Protein AF-A0A3B0M5A2-F1 (afdb_monomer_lite)

Foldseek 3Di:
DDVVVVVVVCVVLVKDWDFDQDPDDDDPDDDDPDSWRWIWIPDAPFIWIQTPLFWIDTHPDIDGVVVLQVDDPVVLCVVPHPVSNVCSLVVQVVSCVPSNDDHHDPVSVPPPD

Organism: NCBI:txid235567

pLDDT: mean 70.34, std 14.82, range [34.25, 87.75]

Sequence (113 aa):
MNNDELRKILDEHKVYVEYLAENGYRADLCGAYHPDHTLVIIGETYPITITNGEYLHAGCQHHQIEIWRQFSKKEILEMDGKQALRFYPRLLDILDFYVGKGERPDWVNKTDN

Radius of gyration: 15.61 Å; chains: 1; bounding box: 35×32×40 Å

Structure (mmCIF, N/CA/C/O backbone):
data_AF-A0A3B0M5A2-F1
#
_entry.id   AF-A0A3B0M5A2-F1
#
loop_
_atom_site.group_PDB
_atom_site.id
_atom_site.type_symbol
_atom_site.label_atom_id
_atom_site.label_alt_id
_atom_site.label_comp_id
_atom_site.label_asym_id
_atom_site.label_entity_id
_atom_site.label_seq_id
_atom_site.pdbx_PDB_ins_cod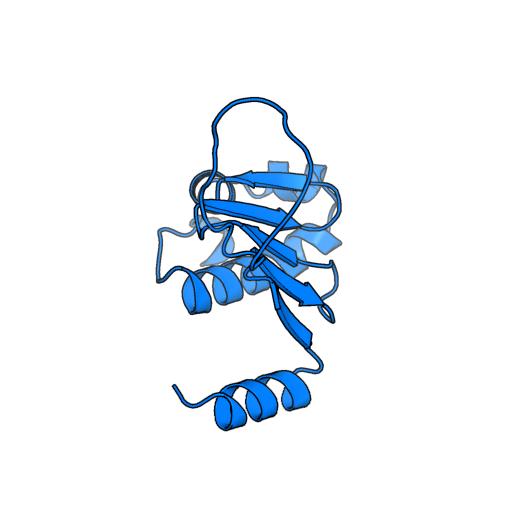e
_atom_site.Cartn_x
_atom_site.Cartn_y
_atom_site.Cartn_z
_atom_site.occupancy
_atom_site.B_iso_or_equiv
_atom_site.auth_seq_id
_atom_site.auth_comp_id
_atom_site.auth_asym_id
_atom_site.auth_atom_id
_atom_site.pdbx_PDB_model_num
ATOM 1 N N . MET A 1 1 ? 5.647 -16.650 -15.829 1.00 47.84 1 MET A N 1
ATOM 2 C CA . MET A 1 1 ? 4.194 -16.379 -15.851 1.00 47.84 1 MET A CA 1
ATOM 3 C C . MET A 1 1 ? 3.871 -15.743 -17.190 1.00 47.84 1 MET A C 1
ATOM 5 O O . MET A 1 1 ? 4.618 -14.858 -17.591 1.00 47.84 1 MET A O 1
ATOM 9 N N . ASN A 1 2 ? 2.878 -16.241 -17.928 1.00 53.31 2 ASN A N 1
ATOM 10 C CA . ASN A 1 2 ? 2.573 -15.730 -19.268 1.00 53.31 2 ASN A CA 1
ATOM 11 C C . ASN A 1 2 ? 1.720 -14.450 -19.158 1.00 53.31 2 ASN A C 1
ATOM 13 O O . ASN A 1 2 ? 0.850 -14.373 -18.291 1.00 53.31 2 ASN A O 1
ATOM 17 N N . ASN A 1 3 ? 1.954 -13.449 -20.012 1.00 54.31 3 ASN A N 1
ATOM 18 C CA . ASN A 1 3 ? 1.261 -12.149 -19.938 1.00 54.31 3 ASN A CA 1
ATOM 19 C C . ASN A 1 3 ? -0.277 -12.264 -20.014 1.00 54.31 3 ASN A C 1
ATOM 21 O O . ASN A 1 3 ? -0.987 -11.448 -19.431 1.00 54.31 3 ASN A O 1
ATOM 25 N N . ASP A 1 4 ? -0.797 -13.292 -20.686 1.00 61.88 4 ASP A N 1
ATOM 26 C CA . ASP A 1 4 ? -2.237 -13.564 -20.774 1.00 61.88 4 ASP A CA 1
ATOM 27 C C . ASP A 1 4 ? -2.866 -14.034 -19.456 1.00 61.88 4 ASP A C 1
ATOM 29 O O . ASP A 1 4 ? -3.996 -13.662 -19.145 1.00 61.88 4 ASP A O 1
ATOM 33 N N . GLU A 1 5 ? -2.144 -14.813 -18.645 1.00 60.31 5 GLU A N 1
ATOM 34 C CA . GLU A 1 5 ? -2.651 -15.258 -17.339 1.00 60.31 5 GLU A CA 1
ATOM 35 C C . GLU A 1 5 ? -2.683 -14.102 -16.343 1.00 60.31 5 GLU A C 1
ATOM 37 O O . GLU A 1 5 ? -3.659 -13.938 -15.614 1.00 60.31 5 GLU A O 1
ATOM 42 N N . LEU A 1 6 ? -1.650 -13.255 -16.383 1.00 60.62 6 LEU A N 1
ATOM 43 C CA . LEU A 1 6 ? -1.615 -11.997 -15.644 1.00 60.62 6 LEU A CA 1
ATOM 44 C C . LEU A 1 6 ? -2.819 -11.132 -16.009 1.00 60.6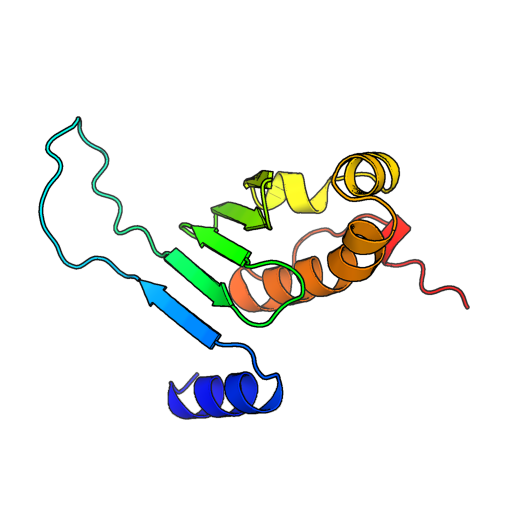2 6 LEU A C 1
ATOM 46 O O . LEU A 1 6 ? -3.588 -10.764 -15.130 1.00 60.62 6 LEU A O 1
ATOM 50 N N . ARG A 1 7 ? -3.049 -10.879 -17.302 1.00 61.75 7 ARG A N 1
ATOM 51 C CA . ARG A 1 7 ? -4.193 -10.078 -17.763 1.00 61.75 7 ARG A CA 1
ATOM 52 C C . ARG A 1 7 ? -5.537 -10.616 -17.289 1.00 61.75 7 ARG A C 1
ATOM 54 O O . ARG A 1 7 ? -6.395 -9.825 -16.928 1.00 61.75 7 ARG A O 1
ATOM 61 N N . LYS A 1 8 ? -5.718 -11.935 -17.260 1.00 63.56 8 LYS A N 1
ATOM 62 C CA . LYS A 1 8 ? -6.976 -12.550 -16.828 1.00 63.56 8 LYS A CA 1
ATOM 63 C C . LYS A 1 8 ? -7.225 -12.376 -15.327 1.00 63.56 8 LYS A C 1
ATOM 65 O O . LYS A 1 8 ? -8.337 -12.040 -14.939 1.00 63.56 8 LYS A O 1
ATOM 70 N N . ILE A 1 9 ? -6.187 -12.537 -14.503 1.00 59.56 9 ILE A N 1
ATOM 71 C CA . ILE A 1 9 ? -6.258 -12.287 -13.052 1.00 59.56 9 ILE A CA 1
ATOM 72 C C . ILE A 1 9 ? -6.546 -10.805 -12.787 1.00 59.56 9 ILE A C 1
ATOM 74 O O . ILE A 1 9 ? -7.369 -1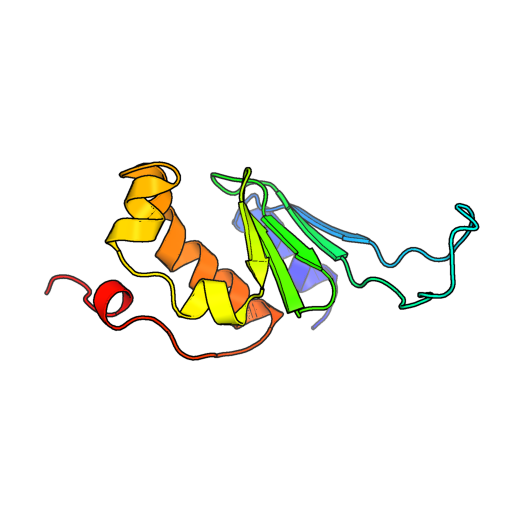0.468 -11.941 1.00 59.56 9 ILE A O 1
ATOM 78 N N . LEU A 1 10 ? -5.886 -9.928 -13.536 1.00 62.50 10 LEU A N 1
ATOM 79 C CA . LEU A 1 10 ? -6.031 -8.481 -13.442 1.00 62.50 10 LEU A CA 1
ATOM 80 C C . LEU A 1 10 ? -7.441 -8.005 -13.826 1.00 62.50 10 LEU A C 1
ATOM 82 O O . LEU A 1 10 ? -8.059 -7.259 -13.068 1.00 62.50 10 LEU A O 1
ATOM 86 N N . ASP A 1 11 ? -7.992 -8.508 -14.933 1.00 59.88 11 ASP A N 1
ATOM 87 C CA . ASP A 1 11 ? -9.355 -8.202 -15.386 1.00 59.88 11 ASP A CA 1
ATOM 88 C C . ASP A 1 11 ? -10.417 -8.699 -14.388 1.00 59.88 11 ASP A C 1
ATOM 90 O O . ASP A 1 11 ? -11.337 -7.960 -14.032 1.00 59.88 11 ASP A O 1
ATOM 94 N N . GLU A 1 12 ? -10.231 -9.902 -13.832 1.00 63.00 12 GLU A N 1
ATOM 95 C CA . GLU A 1 12 ? -11.121 -10.478 -12.814 1.00 63.00 12 GLU A CA 1
ATOM 96 C C . GLU A 1 12 ? -11.164 -9.634 -11.528 1.00 63.00 12 GLU A C 1
ATOM 98 O O . GLU A 1 12 ? -12.225 -9.467 -10.922 1.00 63.00 12 GLU A O 1
ATOM 103 N N . HIS A 1 13 ? -10.036 -9.027 -11.148 1.00 57.44 13 HIS A N 1
ATOM 104 C CA . HIS A 1 13 ? -9.947 -8.145 -9.982 1.00 57.44 13 HIS A CA 1
ATOM 105 C C . HIS A 1 13 ? -10.267 -6.673 -10.304 1.00 57.44 13 HIS A C 1
ATOM 107 O O . HIS A 1 13 ? -10.312 -5.857 -9.383 1.00 57.44 13 HIS A O 1
ATOM 113 N N . LYS A 1 14 ? -10.534 -6.330 -11.578 1.00 59.00 14 LYS A N 1
ATOM 114 C CA . LYS A 1 14 ? -10.662 -4.950 -12.095 1.00 59.00 14 LYS A CA 1
ATOM 115 C C . LYS A 1 14 ? -9.436 -4.078 -11.811 1.00 59.00 14 LYS A C 1
ATOM 117 O O . LYS A 1 14 ? -9.554 -2.869 -11.610 1.00 59.00 14 LYS A O 1
ATOM 122 N N . VAL A 1 15 ? -8.269 -4.704 -11.774 1.00 61.66 15 VAL A N 1
ATOM 123 C CA . VAL A 1 15 ? -6.993 -4.055 -11.508 1.00 61.66 15 VAL A CA 1
ATOM 124 C C . VAL A 1 15 ? -6.229 -3.964 -12.823 1.00 61.66 15 VAL A C 1
ATOM 126 O O . VAL A 1 15 ? -5.990 -4.969 -13.475 1.00 61.66 15 VAL A O 1
ATOM 129 N N . TYR A 1 16 ? -5.831 -2.768 -13.227 1.00 62.50 16 TYR A N 1
ATOM 130 C CA . TYR A 1 16 ? -4.972 -2.526 -14.379 1.00 62.50 16 TYR A CA 1
ATOM 131 C C . TYR A 1 16 ? -3.528 -2.463 -13.913 1.00 62.50 16 TYR A C 1
ATOM 133 O O . TYR A 1 16 ? -3.226 -1.744 -12.964 1.00 62.50 16 TYR A O 1
ATOM 141 N N . VAL A 1 17 ? -2.646 -3.200 -14.585 1.00 62.91 17 VAL A N 1
ATOM 142 C CA . VAL A 1 17 ? -1.209 -3.145 -14.324 1.00 62.91 17 VAL A CA 1
ATOM 143 C C . VAL A 1 17 ? -0.492 -2.733 -15.588 1.00 62.91 17 VAL A C 1
ATOM 145 O O . VAL A 1 17 ? -0.509 -3.460 -16.582 1.00 62.91 17 VAL A O 1
ATOM 148 N N . GLU A 1 18 ? 0.136 -1.567 -15.541 1.00 63.19 18 GLU A N 1
ATOM 149 C CA . GLU A 1 18 ? 1.025 -1.100 -16.594 1.00 63.19 18 GLU A CA 1
ATOM 150 C C . GLU A 1 18 ? 2.466 -1.229 -16.120 1.00 63.19 18 GLU A C 1
ATOM 152 O O . GLU A 1 18 ? 2.854 -0.709 -15.074 1.00 63.19 18 GLU A O 1
ATOM 157 N N . TYR A 1 19 ? 3.252 -1.967 -16.899 1.00 61.16 19 TYR A N 1
ATOM 158 C CA . TYR A 1 19 ? 4.690 -2.058 -16.726 1.00 61.16 19 TYR A CA 1
ATOM 159 C C . TYR A 1 19 ? 5.338 -1.036 -17.653 1.00 61.16 19 TYR A C 1
ATOM 161 O O . TYR A 1 19 ? 5.440 -1.243 -18.866 1.00 61.16 19 TYR A O 1
ATOM 169 N N . LEU A 1 20 ? 5.735 0.089 -17.074 1.00 58.34 20 LEU A N 1
ATOM 170 C CA . LEU A 1 20 ? 6.493 1.125 -17.751 1.00 58.34 20 LEU A CA 1
ATOM 171 C C . LEU A 1 20 ? 7.968 0.770 -17.575 1.00 58.34 20 LEU A C 1
ATOM 173 O O . LEU A 1 20 ? 8.587 1.141 -16.589 1.00 58.34 20 LEU A O 1
ATOM 177 N N . ALA A 1 21 ? 8.523 -0.001 -18.508 1.00 52.22 21 ALA A N 1
ATOM 178 C CA . ALA A 1 21 ? 9.964 0.003 -18.723 1.00 52.22 21 ALA A CA 1
ATOM 179 C C . ALA A 1 21 ? 10.228 1.033 -19.818 1.00 52.22 21 ALA A C 1
ATOM 181 O O . ALA A 1 21 ? 10.015 0.753 -21.002 1.00 52.22 21 ALA A O 1
ATOM 182 N N . GLU A 1 22 ? 10.609 2.250 -19.431 1.00 49.75 22 GLU A N 1
ATOM 183 C CA . GLU A 1 22 ? 10.926 3.300 -20.395 1.00 49.75 22 GLU A CA 1
ATOM 184 C C . GLU A 1 22 ? 12.172 2.919 -21.205 1.00 49.75 22 GLU A C 1
ATOM 186 O O . GLU A 1 22 ? 13.312 3.183 -20.828 1.00 49.75 22 GLU A O 1
ATOM 191 N N . ASN A 1 23 ? 11.959 2.358 -22.394 1.00 47.62 23 ASN A N 1
ATOM 192 C CA . ASN A 1 23 ? 12.934 2.462 -23.471 1.00 47.62 23 ASN A CA 1
ATOM 193 C C . ASN A 1 23 ? 12.864 3.876 -24.082 1.00 47.62 23 ASN A C 1
ATOM 195 O O . ASN A 1 23 ? 12.375 4.055 -25.194 1.00 47.62 23 ASN A O 1
ATOM 199 N N . GLY A 1 24 ? 13.414 4.862 -23.366 1.00 43.81 24 GLY A N 1
ATOM 200 C CA . GLY A 1 24 ? 14.182 5.943 -23.987 1.00 43.81 24 GLY A CA 1
ATOM 201 C C . GLY A 1 24 ? 13.601 7.367 -24.055 1.00 43.81 24 GLY A C 1
ATOM 202 O O . GLY A 1 24 ? 12.540 7.618 -24.613 1.00 43.81 24 GLY A O 1
ATOM 203 N N . TYR A 1 25 ? 14.508 8.287 -23.691 1.00 46.16 25 TYR A N 1
ATOM 204 C CA . TYR A 1 25 ? 14.755 9.643 -24.209 1.00 46.16 25 TYR A CA 1
ATOM 205 C C . TYR A 1 25 ? 14.070 10.854 -23.541 1.00 46.16 25 TYR A C 1
ATOM 207 O O . TYR A 1 25 ? 12.999 11.291 -23.943 1.00 46.16 25 TYR A O 1
ATOM 215 N N . ARG A 1 26 ? 14.905 11.535 -22.730 1.00 45.38 26 ARG A N 1
ATOM 216 C CA . ARG A 1 26 ? 14.980 12.987 -22.434 1.00 45.38 26 ARG A CA 1
ATOM 217 C C . ARG A 1 26 ? 14.374 13.480 -21.113 1.00 45.38 26 ARG A C 1
ATOM 219 O O . ARG A 1 26 ? 13.327 14.110 -21.095 1.00 45.38 26 ARG A O 1
ATOM 226 N N . ALA A 1 27 ? 15.218 13.468 -20.086 1.00 38.44 27 ALA A N 1
ATOM 227 C CA . ALA A 1 27 ? 15.671 14.707 -19.452 1.00 38.44 27 ALA A CA 1
ATOM 228 C C . ALA A 1 27 ? 17.130 14.506 -19.016 1.00 38.44 27 ALA A C 1
ATOM 230 O O . ALA A 1 27 ? 17.431 13.645 -18.197 1.00 38.44 27 ALA A O 1
ATOM 231 N N . ASP A 1 28 ? 18.048 15.247 -19.631 1.00 53.31 28 ASP A N 1
ATOM 232 C CA . A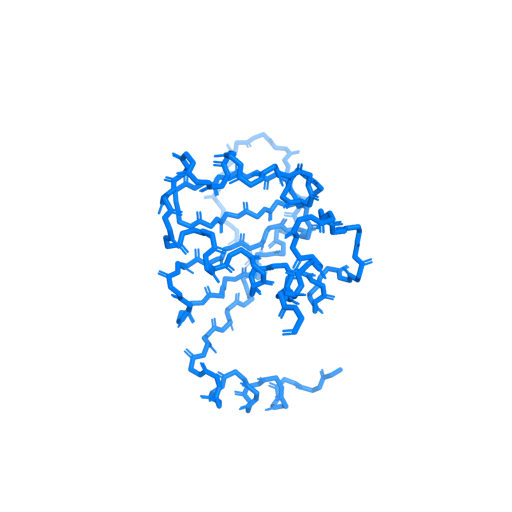SP A 1 28 ? 19.479 15.200 -19.332 1.00 53.31 28 ASP A CA 1
ATOM 233 C C . ASP A 1 28 ? 19.721 15.955 -18.013 1.00 53.31 28 ASP A C 1
ATOM 235 O O . ASP A 1 28 ? 20.031 17.144 -17.997 1.00 53.31 28 ASP A O 1
ATOM 239 N N . LEU A 1 29 ? 19.453 15.288 -16.889 1.00 44.72 29 LEU A N 1
ATOM 240 C CA . LEU A 1 29 ? 19.785 15.751 -15.545 1.00 44.72 29 LEU A CA 1
ATOM 241 C C . LEU A 1 29 ? 20.464 14.596 -14.801 1.00 44.72 29 LEU A C 1
ATOM 243 O O . LEU A 1 29 ? 19.818 13.746 -14.204 1.00 44.72 29 LEU A O 1
ATOM 247 N N . CYS A 1 30 ? 21.795 14.579 -14.882 1.00 49.44 30 CYS A N 1
ATOM 248 C CA . CYS A 1 30 ? 22.723 13.866 -14.003 1.00 49.44 30 CYS A CA 1
ATOM 249 C C . CYS A 1 30 ? 22.413 12.385 -13.688 1.00 49.44 30 CYS A C 1
ATOM 251 O O . CYS A 1 30 ? 21.988 12.040 -12.593 1.00 49.44 30 CYS A O 1
ATOM 253 N N . GLY A 1 31 ? 22.821 11.490 -14.592 1.00 41.47 31 GLY A N 1
ATOM 254 C CA . GLY A 1 31 ? 23.611 10.321 -14.178 1.00 41.47 31 GLY A CA 1
ATOM 255 C C . GLY A 1 31 ? 22.932 9.193 -13.392 1.00 41.47 31 GLY A C 1
ATOM 256 O O . GLY A 1 31 ? 23.647 8.442 -12.736 1.00 41.47 31 GLY A O 1
ATOM 257 N N . ALA A 1 32 ? 21.616 9.009 -13.485 1.00 39.00 32 ALA A N 1
ATOM 258 C CA . ALA A 1 32 ? 20.950 7.814 -12.960 1.00 39.00 32 ALA A CA 1
ATOM 259 C C . ALA A 1 32 ? 20.113 7.135 -14.054 1.00 39.00 32 ALA A C 1
ATOM 261 O O . ALA A 1 32 ? 18.891 7.128 -14.010 1.00 39.00 32 ALA A O 1
ATOM 262 N N . TYR A 1 33 ? 20.776 6.579 -15.074 1.00 40.81 33 TYR A N 1
ATOM 263 C CA . TYR A 1 33 ? 20.125 5.641 -15.992 1.00 40.81 33 TYR A CA 1
ATOM 264 C C . TYR A 1 33 ? 20.025 4.280 -15.291 1.00 40.81 33 TYR A C 1
ATOM 266 O O . TYR A 1 33 ? 20.898 3.424 -15.444 1.00 40.81 33 TYR A O 1
ATOM 274 N N . HIS A 1 34 ? 18.994 4.108 -14.468 1.00 49.53 34 HIS A N 1
ATOM 275 C CA . HIS A 1 34 ? 18.480 2.788 -14.125 1.00 49.53 34 HIS A CA 1
ATOM 276 C C . HIS A 1 34 ? 17.212 2.597 -14.963 1.00 49.53 34 HIS A C 1
ATOM 278 O O . HIS A 1 34 ? 16.429 3.539 -15.059 1.00 49.53 34 HIS A O 1
ATOM 284 N N . PRO A 1 35 ? 17.020 1.464 -15.657 1.00 51.41 35 PRO A N 1
ATOM 285 C CA . PRO A 1 35 ? 15.738 1.185 -16.281 1.00 51.41 35 PRO A CA 1
ATOM 286 C C . PRO A 1 35 ? 14.717 1.092 -15.151 1.00 51.41 35 PRO A C 1
ATOM 288 O O . PRO A 1 35 ? 14.651 0.074 -14.466 1.00 51.41 35 PRO A O 1
ATOM 291 N N . ASP A 1 36 ? 13.994 2.184 -14.913 1.00 55.34 36 ASP A N 1
ATOM 292 C CA . ASP A 1 36 ? 13.036 2.241 -13.828 1.00 55.34 36 ASP A CA 1
ATOM 293 C C . ASP A 1 36 ? 11.922 1.241 -14.143 1.00 55.34 36 ASP A C 1
ATOM 295 O O . ASP A 1 36 ? 11.124 1.427 -15.059 1.00 55.34 36 ASP A O 1
ATOM 299 N N . HIS A 1 37 ? 11.917 0.114 -13.438 1.00 65.56 37 HIS A N 1
ATOM 300 C CA . HIS A 1 37 ? 10.868 -0.885 -13.537 1.00 65.56 37 HIS A CA 1
ATOM 301 C C . HIS A 1 37 ? 9.679 -0.364 -12.741 1.00 65.56 37 HIS A C 1
ATOM 303 O O . HIS A 1 37 ? 9.528 -0.664 -11.553 1.00 65.56 37 HIS A O 1
ATOM 309 N N . THR A 1 38 ? 8.866 0.472 -13.385 1.00 67.75 38 THR A N 1
ATOM 310 C CA . THR A 1 38 ? 7.688 1.065 -12.763 1.00 67.75 38 THR A CA 1
ATOM 311 C C . THR A 1 38 ? 6.460 0.212 -13.053 1.00 67.75 38 THR A C 1
ATOM 313 O O . THR A 1 38 ? 6.033 0.046 -14.195 1.00 67.75 38 THR A O 1
ATOM 316 N N . LEU A 1 39 ? 5.882 -0.331 -11.989 1.00 73.25 39 LEU A N 1
ATOM 317 C CA . LEU A 1 39 ? 4.636 -1.074 -11.997 1.00 73.25 39 LEU A CA 1
ATOM 318 C C . LEU A 1 39 ? 3.534 -0.168 -11.448 1.00 73.25 39 LEU A C 1
ATOM 320 O O . LEU A 1 39 ? 3.519 0.141 -10.257 1.00 73.25 39 LEU A O 1
ATOM 324 N N . VAL A 1 40 ? 2.609 0.254 -12.304 1.00 72.12 40 VAL A N 1
ATOM 325 C CA . VAL A 1 40 ? 1.450 1.052 -11.887 1.00 72.12 40 VAL A CA 1
ATOM 326 C C . VAL A 1 40 ? 0.239 0.138 -11.798 1.00 72.12 40 VAL A C 1
ATOM 328 O O . VAL A 1 40 ? -0.141 -0.474 -12.789 1.00 72.12 40 VAL A O 1
ATOM 331 N N . ILE A 1 41 ? -0.360 0.053 -10.617 1.00 74.81 41 ILE A N 1
ATOM 332 C CA . ILE A 1 41 ? -1.543 -0.742 -10.301 1.00 74.81 41 ILE A CA 1
ATOM 333 C C . ILE A 1 41 ? -2.709 0.228 -10.059 1.00 74.81 41 ILE A C 1
ATOM 335 O O . ILE A 1 41 ? -2.738 0.968 -9.072 1.00 74.81 41 ILE A O 1
ATOM 339 N N . ILE A 1 42 ? -3.678 0.237 -10.973 1.00 65.12 42 ILE A N 1
ATOM 340 C CA . ILE A 1 42 ? -4.838 1.143 -10.978 1.00 65.12 42 ILE A CA 1
ATOM 341 C C . ILE A 1 42 ? -6.114 0.305 -10.822 1.00 65.12 42 ILE A C 1
ATOM 343 O O . ILE A 1 42 ? -6.210 -0.761 -11.410 1.00 65.12 42 ILE A O 1
ATOM 347 N N . GLY A 1 43 ? -7.109 0.756 -10.054 1.00 62.69 43 GLY A N 1
ATOM 348 C CA . GLY A 1 43 ? -8.358 0.001 -9.799 1.00 62.69 43 GLY A CA 1
ATOM 349 C C . GLY A 1 43 ? -8.536 -0.446 -8.345 1.00 62.69 43 GLY A C 1
ATOM 350 O O . GLY A 1 43 ? -9.607 -0.899 -7.946 1.00 62.69 43 GLY A O 1
ATOM 351 N N . GLU A 1 44 ? -7.503 -0.243 -7.536 1.00 63.97 44 GLU A N 1
ATOM 352 C CA . GLU A 1 44 ? -7.557 -0.286 -6.079 1.00 63.97 44 GLU A CA 1
ATOM 353 C C . GLU A 1 44 ? -8.107 1.032 -5.497 1.00 63.97 44 GLU A C 1
ATOM 355 O O . GLU A 1 44 ? -8.213 2.035 -6.206 1.00 63.97 44 GLU A O 1
ATOM 360 N N . THR A 1 45 ? -8.449 1.056 -4.199 1.00 65.00 45 THR A N 1
ATOM 361 C CA . THR A 1 45 ? -8.948 2.274 -3.513 1.00 65.00 45 THR A CA 1
ATOM 362 C C . THR A 1 45 ? -8.014 3.473 -3.709 1.00 65.00 45 THR A C 1
ATOM 364 O O . THR A 1 45 ? -8.473 4.610 -3.786 1.00 65.00 45 THR A O 1
ATOM 367 N N . TYR A 1 46 ? -6.711 3.206 -3.829 1.00 68.31 46 TYR A N 1
ATOM 368 C CA . TYR A 1 46 ? -5.693 4.183 -4.188 1.00 68.31 46 TYR A CA 1
ATOM 369 C C . TYR A 1 46 ? -4.871 3.643 -5.357 1.00 68.31 46 TYR A C 1
ATOM 371 O O . TYR A 1 46 ? -4.576 2.445 -5.371 1.00 68.31 46 TYR A O 1
ATOM 379 N N . PRO A 1 47 ? -4.462 4.497 -6.310 1.00 73.44 47 PRO A N 1
ATOM 380 C CA . PRO A 1 47 ? -3.464 4.103 -7.289 1.00 73.44 47 PRO A CA 1
ATOM 381 C C . PRO A 1 47 ? -2.168 3.756 -6.552 1.00 73.44 47 PRO A C 1
ATOM 383 O O . PRO A 1 47 ? -1.715 4.514 -5.686 1.00 73.44 47 PRO A O 1
ATOM 386 N N . ILE A 1 48 ? -1.608 2.597 -6.883 1.00 81.75 48 ILE A N 1
ATOM 387 C CA . ILE A 1 48 ? -0.341 2.126 -6.340 1.00 81.75 48 ILE A CA 1
ATOM 388 C C . ILE A 1 48 ? 0.701 2.174 -7.455 1.00 81.75 48 ILE A C 1
ATOM 390 O O . ILE A 1 48 ? 0.472 1.636 -8.533 1.00 81.75 48 ILE A O 1
ATOM 394 N N . THR A 1 49 ? 1.868 2.741 -7.182 1.00 77.69 49 THR A N 1
ATOM 395 C CA . THR A 1 49 ? 3.017 2.688 -8.088 1.00 77.69 49 THR A CA 1
ATOM 396 C C . THR A 1 49 ? 4.203 2.085 -7.356 1.00 77.69 49 THR A C 1
ATOM 398 O O . THR A 1 49 ? 4.611 2.603 -6.321 1.00 77.69 49 THR A O 1
ATOM 401 N N . ILE A 1 50 ? 4.759 0.997 -7.877 1.00 79.88 50 ILE A N 1
ATOM 402 C CA . ILE A 1 50 ? 6.001 0.398 -7.384 1.00 79.88 50 ILE A CA 1
ATOM 403 C C . ILE A 1 50 ? 7.109 0.755 -8.365 1.00 79.88 50 ILE A C 1
ATOM 405 O O . ILE A 1 50 ? 6.986 0.457 -9.548 1.00 79.88 50 ILE A O 1
ATOM 409 N N . THR A 1 51 ? 8.193 1.350 -7.883 1.00 76.75 51 THR A N 1
ATOM 410 C CA . THR A 1 51 ? 9.355 1.709 -8.704 1.00 76.75 51 THR A CA 1
ATOM 411 C C . THR A 1 51 ? 10.554 0.879 -8.270 1.00 76.75 51 THR A C 1
ATOM 413 O O . THR A 1 51 ? 10.899 0.855 -7.085 1.00 76.75 51 THR A O 1
ATOM 416 N N . ASN A 1 52 ? 11.165 0.168 -9.223 1.00 70.00 52 ASN A N 1
ATOM 417 C CA . ASN A 1 52 ? 12.352 -0.682 -9.040 1.00 70.00 52 ASN A CA 1
ATOM 418 C C . ASN A 1 52 ? 12.213 -1.803 -8.004 1.00 70.00 52 ASN A C 1
ATOM 420 O O . ASN A 1 52 ? 13.200 -2.425 -7.630 1.00 70.00 52 ASN A O 1
ATOM 424 N N . GLY A 1 53 ? 10.995 -2.082 -7.529 1.00 72.19 53 GLY A N 1
ATOM 425 C CA . GLY A 1 53 ? 10.790 -2.998 -6.406 1.00 72.19 53 GLY A CA 1
ATOM 426 C C . GLY A 1 53 ? 11.380 -2.490 -5.085 1.00 72.19 53 GLY A C 1
ATOM 427 O O . GLY A 1 53 ? 11.490 -3.266 -4.143 1.00 72.19 53 GLY A O 1
ATOM 428 N N . GLU A 1 54 ? 11.737 -1.205 -5.002 1.00 78.06 54 GLU A N 1
ATOM 429 C CA . GLU A 1 54 ? 12.332 -0.578 -3.815 1.00 78.06 54 GLU A CA 1
ATOM 430 C C . GLU A 1 54 ? 11.404 0.474 -3.205 1.00 78.06 54 GLU A C 1
ATOM 432 O O . GLU A 1 54 ? 11.301 0.587 -1.982 1.00 78.06 54 GLU A O 1
ATOM 437 N N . TYR A 1 55 ? 10.686 1.219 -4.049 1.00 78.56 55 TYR A N 1
ATOM 438 C CA . TYR A 1 55 ? 9.810 2.314 -3.641 1.00 78.56 55 TYR A CA 1
ATOM 439 C C . TYR A 1 55 ? 8.357 2.010 -3.978 1.00 78.56 55 TYR A C 1
ATOM 441 O O . TYR A 1 55 ? 8.051 1.439 -5.022 1.00 78.56 55 TYR A O 1
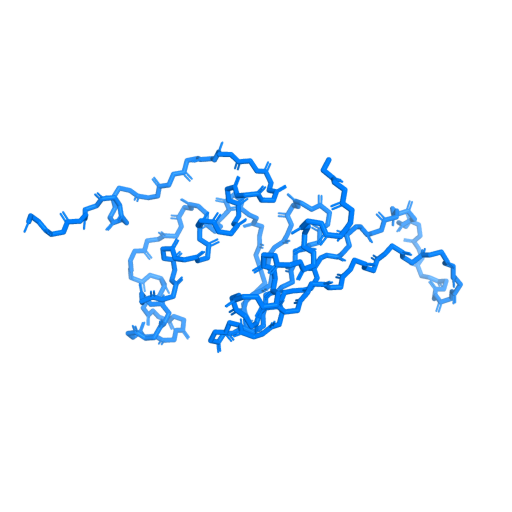ATOM 449 N N . LEU A 1 56 ? 7.458 2.418 -3.087 1.00 84.25 56 LEU A N 1
ATOM 450 C CA . LEU A 1 56 ? 6.018 2.281 -3.220 1.00 84.25 56 LEU A CA 1
ATOM 451 C C . LEU A 1 56 ? 5.360 3.638 -2.974 1.00 84.25 56 LEU A C 1
ATOM 453 O O . LEU A 1 56 ? 5.503 4.259 -1.914 1.00 84.25 56 LEU A O 1
ATOM 457 N N . HIS A 1 57 ? 4.599 4.064 -3.967 1.00 84.00 57 HIS A N 1
ATOM 458 C CA . HIS A 1 57 ? 3.720 5.210 -3.917 1.00 84.00 57 HIS A CA 1
ATOM 459 C C . HIS A 1 57 ? 2.278 4.719 -3.797 1.00 84.00 57 HIS A C 1
ATOM 461 O O . HIS A 1 57 ? 1.798 4.013 -4.679 1.00 84.00 57 HIS A O 1
ATOM 467 N N . ALA A 1 58 ? 1.587 5.071 -2.718 1.00 83.12 58 ALA A N 1
ATOM 468 C CA . ALA A 1 58 ? 0.173 4.760 -2.537 1.00 83.12 58 ALA A CA 1
ATOM 469 C C . ALA A 1 58 ? -0.581 6.053 -2.210 1.00 83.12 58 ALA A C 1
ATOM 471 O O . ALA A 1 58 ? -0.370 6.669 -1.161 1.00 83.12 58 ALA A O 1
ATOM 472 N N . GLY A 1 59 ? -1.450 6.490 -3.123 1.00 80.44 59 GLY A N 1
ATOM 473 C CA . GLY A 1 59 ? -2.146 7.772 -2.985 1.00 80.44 59 GLY A CA 1
ATOM 474 C C . GLY A 1 59 ? -1.172 8.956 -2.993 1.00 80.44 59 GLY A C 1
ATOM 475 O O . GLY A 1 59 ? -0.526 9.201 -4.004 1.00 80.44 59 GLY A O 1
ATOM 476 N N . CYS A 1 60 ? -1.085 9.694 -1.880 1.00 77.19 60 CYS A N 1
ATOM 477 C CA . CYS A 1 60 ? -0.157 10.825 -1.709 1.00 77.19 60 CYS A CA 1
ATOM 478 C C . CYS A 1 60 ? 1.152 10.446 -0.989 1.00 77.19 60 CYS A C 1
ATOM 480 O O . CYS A 1 60 ? 1.976 11.322 -0.733 1.00 77.19 60 CYS A O 1
ATOM 482 N N . GLN A 1 61 ? 1.313 9.182 -0.581 1.00 81.62 61 GLN A N 1
ATOM 483 C CA . GLN A 1 61 ? 2.425 8.737 0.261 1.00 81.62 61 GLN A CA 1
ATOM 484 C C . GLN A 1 61 ? 3.475 8.013 -0.576 1.00 81.62 61 GLN A C 1
ATOM 486 O O . GLN A 1 61 ? 3.152 7.039 -1.255 1.00 81.62 61 GLN A O 1
ATOM 491 N N . HIS A 1 62 ? 4.731 8.461 -0.499 1.00 83.44 62 HIS A N 1
ATOM 492 C CA . HIS A 1 62 ? 5.871 7.897 -1.225 1.00 83.44 62 HIS A CA 1
ATOM 493 C C . HIS A 1 62 ? 6.953 7.435 -0.243 1.00 83.44 62 HIS A C 1
ATOM 495 O O . HIS A 1 62 ? 7.639 8.264 0.356 1.00 83.44 62 HIS A O 1
ATOM 501 N N . HIS A 1 63 ? 7.116 6.121 -0.082 1.00 85.81 63 HIS A N 1
ATOM 502 C CA . HIS A 1 63 ? 8.097 5.533 0.839 1.00 85.81 63 HIS A CA 1
ATOM 503 C C . HIS A 1 63 ? 8.709 4.250 0.272 1.00 85.81 63 HIS A C 1
ATOM 505 O O . HIS A 1 63 ? 8.174 3.648 -0.656 1.00 85.81 63 HIS A O 1
ATOM 511 N N . GLN A 1 64 ? 9.829 3.807 0.847 1.00 86.06 64 GLN A N 1
ATOM 512 C CA . GLN A 1 64 ? 10.425 2.512 0.513 1.00 86.06 64 GLN A CA 1
ATOM 513 C C . GLN A 1 64 ? 9.540 1.352 0.974 1.00 86.06 64 GLN A C 1
ATOM 515 O O . GLN A 1 64 ? 8.846 1.450 1.987 1.00 86.06 64 GLN A O 1
ATOM 520 N N . ILE A 1 65 ? 9.597 0.232 0.258 1.00 84.12 65 ILE A N 1
ATOM 521 C CA . ILE A 1 65 ? 8.797 -0.966 0.549 1.00 84.12 65 ILE A CA 1
ATOM 522 C C . ILE A 1 65 ? 9.108 -1.528 1.940 1.00 84.12 65 ILE A C 1
ATOM 524 O O . ILE A 1 65 ? 8.204 -1.982 2.637 1.00 84.12 65 ILE A O 1
ATOM 528 N N . GLU A 1 66 ? 10.362 -1.452 2.381 1.00 84.88 66 GLU A N 1
ATOM 529 C CA . GLU A 1 66 ? 10.762 -1.865 3.731 1.00 84.88 66 GLU A CA 1
ATOM 530 C C . GLU A 1 66 ? 10.086 -1.012 4.811 1.00 84.88 66 GLU A C 1
ATOM 532 O O . GLU A 1 66 ? 9.578 -1.542 5.797 1.00 84.88 66 GLU A O 1
ATOM 537 N N . ILE A 1 67 ? 9.982 0.301 4.587 1.00 86.06 67 ILE A N 1
ATOM 538 C CA . ILE A 1 67 ? 9.283 1.223 5.491 1.00 86.06 67 ILE A CA 1
ATOM 539 C C . ILE A 1 67 ? 7.781 0.918 5.496 1.00 86.06 67 ILE A C 1
ATOM 541 O O . ILE A 1 67 ? 7.160 0.856 6.557 1.00 86.06 67 ILE A O 1
ATOM 545 N N . TRP A 1 68 ? 7.209 0.611 4.326 1.00 85.81 68 TRP A N 1
ATOM 546 C CA . TRP A 1 68 ? 5.824 0.151 4.211 1.00 85.81 68 TRP A CA 1
ATOM 547 C C . TRP A 1 68 ? 5.530 -1.132 4.983 1.00 85.81 68 TRP A C 1
ATOM 549 O O . TRP A 1 68 ? 4.378 -1.374 5.308 1.00 85.81 68 TRP A O 1
ATOM 559 N N . ARG A 1 69 ? 6.536 -1.949 5.300 1.00 84.75 69 ARG A N 1
ATOM 560 C CA . ARG A 1 69 ? 6.394 -3.157 6.128 1.00 84.75 69 ARG A CA 1
ATOM 561 C C . ARG A 1 69 ? 6.589 -2.893 7.619 1.00 84.75 69 ARG A C 1
ATOM 563 O O . ARG A 1 69 ? 6.313 -3.774 8.428 1.00 84.75 69 ARG A O 1
ATOM 570 N N . GLN A 1 70 ? 7.030 -1.693 7.984 1.00 87.19 70 GLN A N 1
ATOM 571 C CA . GLN A 1 70 ? 7.313 -1.286 9.359 1.00 87.19 70 GLN A CA 1
ATOM 572 C C . GLN A 1 70 ? 6.285 -0.300 9.918 1.00 87.19 70 GLN A C 1
ATOM 574 O O . GLN A 1 70 ? 6.286 -0.065 11.127 1.00 87.19 70 GLN A O 1
ATOM 579 N N . PHE A 1 71 ? 5.384 0.245 9.089 1.00 87.06 71 PHE A N 1
ATOM 580 C CA . PHE A 1 71 ? 4.393 1.195 9.585 1.00 87.06 71 PHE A CA 1
ATOM 581 C C . PHE A 1 71 ? 3.527 0.595 10.690 1.00 87.06 71 PHE A C 1
ATOM 583 O O . PHE A 1 71 ? 2.971 -0.512 10.608 1.00 87.06 71 PHE A O 1
ATOM 590 N N . SER A 1 72 ? 3.369 1.385 11.742 1.00 86.94 72 SER A N 1
ATOM 591 C CA . SER A 1 72 ? 2.454 1.096 12.827 1.00 86.94 72 SER A CA 1
ATOM 592 C C . SER A 1 72 ? 1.012 1.411 12.427 1.00 86.94 72 SER A C 1
ATOM 594 O O . SER A 1 72 ? 0.724 2.260 11.580 1.00 86.94 72 SER A O 1
ATOM 596 N N . LYS A 1 73 ? 0.060 0.773 13.114 1.00 86.56 73 LYS A N 1
ATOM 597 C CA . LYS A 1 73 ? -1.375 1.045 12.941 1.00 86.56 73 LYS A CA 1
ATOM 598 C C . LYS A 1 73 ? -1.711 2.536 13.088 1.00 86.56 73 LYS A C 1
ATOM 600 O O . LYS A 1 73 ? -2.643 3.017 12.449 1.00 86.56 73 LYS A O 1
ATOM 605 N N . LYS A 1 74 ? -0.988 3.257 13.954 1.00 86.75 74 LYS A N 1
ATOM 606 C CA . LYS A 1 74 ? -1.216 4.685 14.189 1.00 86.75 74 LYS A CA 1
ATOM 607 C C . LYS A 1 74 ? -0.781 5.520 12.983 1.00 86.75 74 LYS A C 1
ATOM 609 O O . LYS A 1 74 ? -1.570 6.343 12.545 1.00 86.75 74 LYS A O 1
ATOM 614 N N . GLU A 1 75 ? 0.393 5.255 12.416 1.00 87.75 75 GLU A N 1
ATOM 615 C CA . GLU A 1 75 ? 0.900 5.987 11.245 1.00 87.75 75 GLU A CA 1
ATOM 616 C C . GLU A 1 75 ? -0.023 5.819 10.036 1.00 87.75 75 GLU A C 1
ATOM 618 O O . GLU A 1 75 ? -0.408 6.799 9.408 1.00 87.75 75 GLU A O 1
ATOM 623 N N . ILE A 1 76 ? -0.487 4.593 9.771 1.00 86.44 76 ILE A N 1
ATOM 624 C CA . ILE A 1 76 ? -1.454 4.336 8.691 1.00 86.44 76 ILE A CA 1
ATOM 625 C C . ILE A 1 76 ? -2.784 5.060 8.938 1.00 86.44 76 ILE A C 1
ATOM 627 O O . ILE A 1 76 ? -3.393 5.587 8.007 1.00 86.44 76 ILE A O 1
ATOM 631 N N . LEU A 1 77 ? -3.236 5.127 10.193 1.00 85.88 77 LEU A N 1
ATOM 632 C CA . LEU A 1 77 ? -4.425 5.895 10.560 1.00 85.88 77 LEU A CA 1
ATOM 633 C C . LEU A 1 77 ? -4.206 7.410 10.388 1.00 85.88 77 LEU A C 1
ATOM 635 O O . LEU A 1 77 ? -5.146 8.117 10.039 1.00 85.88 77 LEU A O 1
ATOM 639 N N . GLU A 1 78 ? -2.996 7.915 10.616 1.00 86.75 78 GLU A N 1
ATOM 640 C CA . GLU A 1 78 ? -2.652 9.328 10.412 1.00 86.75 78 GLU A CA 1
ATOM 641 C C . GLU A 1 78 ? -2.569 9.705 8.921 1.00 86.75 78 GLU A C 1
ATOM 643 O O . GLU A 1 78 ? -2.779 10.870 8.592 1.00 86.75 78 GLU A O 1
ATOM 648 N N . MET A 1 79 ? -2.348 8.741 8.016 1.00 84.56 79 MET A N 1
ATOM 649 C CA . MET A 1 79 ? -2.301 8.983 6.565 1.00 84.56 79 MET A CA 1
ATOM 650 C C . MET A 1 79 ? -3.677 9.262 5.946 1.00 84.56 79 MET A C 1
ATOM 652 O O . MET A 1 79 ? -3.858 10.289 5.300 1.00 84.56 79 MET A O 1
ATOM 656 N N . ASP A 1 80 ? -4.634 8.339 6.103 1.00 82.75 80 ASP A N 1
ATOM 657 C CA . ASP A 1 80 ? -6.002 8.499 5.570 1.00 82.75 80 ASP A CA 1
ATOM 658 C C . ASP A 1 80 ? -7.059 7.769 6.424 1.00 82.75 80 ASP A C 1
ATOM 660 O O . ASP A 1 80 ? -8.064 7.212 5.960 1.00 82.75 80 ASP A O 1
ATOM 664 N N . GLY A 1 81 ? -6.805 7.704 7.732 1.00 85.94 81 GLY A N 1
ATOM 665 C CA . GLY A 1 81 ? -7.758 7.198 8.708 1.00 85.94 81 GLY A CA 1
ATOM 666 C C . GLY A 1 81 ? -8.156 5.739 8.492 1.00 85.94 81 GLY A C 1
ATOM 667 O O . GLY A 1 81 ? -7.352 4.845 8.220 1.00 85.94 81 GLY A O 1
ATOM 668 N N . LYS A 1 82 ? -9.453 5.474 8.671 1.00 84.62 82 LYS A N 1
ATOM 669 C CA . LYS A 1 82 ? -10.017 4.118 8.582 1.00 84.62 82 LYS A CA 1
ATOM 670 C C . LYS A 1 82 ? -9.933 3.526 7.171 1.00 84.62 82 LYS A C 1
ATOM 672 O O . LYS A 1 82 ? -10.004 2.304 7.052 1.00 84.62 82 LYS A O 1
ATOM 677 N N . GLN A 1 83 ? -9.815 4.353 6.129 1.00 83.69 83 GLN A N 1
ATOM 678 C CA . GLN A 1 83 ? -9.708 3.875 4.749 1.00 83.69 83 GLN A CA 1
ATOM 679 C C . GLN A 1 83 ? -8.333 3.251 4.506 1.00 83.69 83 GLN A C 1
ATOM 681 O O . GLN A 1 83 ? -8.263 2.086 4.112 1.00 83.69 83 GLN A O 1
ATOM 686 N N . ALA A 1 84 ? -7.264 3.961 4.881 1.00 83.75 84 ALA A N 1
ATOM 687 C CA . ALA A 1 84 ? -5.901 3.441 4.835 1.00 83.75 84 ALA A CA 1
ATOM 688 C C . ALA A 1 84 ? -5.751 2.154 5.661 1.00 83.75 84 ALA A C 1
ATOM 690 O O . ALA A 1 84 ? -5.200 1.175 5.171 1.00 83.75 84 ALA A O 1
ATOM 691 N N . LEU A 1 85 ? -6.332 2.089 6.867 1.00 85.00 85 LEU A N 1
ATOM 692 C CA . LEU A 1 85 ? -6.286 0.870 7.688 1.00 85.00 85 LEU A CA 1
ATOM 693 C C . LEU A 1 85 ? -6.948 -0.353 7.040 1.00 85.00 85 LEU A C 1
ATOM 695 O O . LEU A 1 85 ? -6.482 -1.470 7.245 1.00 85.00 85 LEU A O 1
ATOM 699 N N . ARG A 1 86 ? -8.041 -0.166 6.290 1.00 83.50 86 ARG A N 1
ATOM 700 C CA . ARG A 1 86 ? -8.709 -1.262 5.564 1.00 83.50 86 ARG A CA 1
ATOM 701 C C . ARG A 1 86 ? -7.941 -1.673 4.314 1.00 83.50 86 ARG A C 1
ATOM 703 O O . ARG A 1 86 ? -8.000 -2.831 3.920 1.00 83.50 86 ARG A O 1
ATOM 710 N N . PHE A 1 87 ? -7.256 -0.720 3.694 1.00 83.38 87 PHE A N 1
ATOM 711 C CA . PHE A 1 87 ? -6.497 -0.924 2.469 1.00 83.38 87 PHE A CA 1
ATOM 712 C C . PHE A 1 87 ? -5.122 -1.556 2.714 1.00 83.38 87 PHE A C 1
ATOM 714 O O . PHE A 1 87 ? -4.650 -2.351 1.908 1.00 83.38 87 PHE A O 1
ATOM 721 N N . TYR A 1 88 ? -4.497 -1.249 3.847 1.00 85.25 88 TYR A N 1
ATOM 722 C CA . TYR A 1 88 ? -3.124 -1.638 4.153 1.00 85.25 88 TYR A CA 1
ATOM 723 C C . TYR A 1 88 ? -2.840 -3.156 4.111 1.00 85.25 88 TYR A C 1
ATOM 725 O O . TYR A 1 88 ? -1.823 -3.534 3.533 1.00 85.25 88 TYR A O 1
ATOM 733 N N . PRO A 1 89 ? -3.711 -4.059 4.613 1.00 85.19 89 PRO A N 1
ATOM 734 C CA . PRO A 1 89 ? -3.494 -5.499 4.449 1.00 85.19 89 PRO A CA 1
ATOM 735 C C . PRO A 1 89 ? -3.446 -5.925 2.974 1.00 85.19 89 PRO A C 1
ATOM 737 O O . PRO A 1 89 ? -2.557 -6.674 2.578 1.00 85.19 89 PRO A O 1
ATOM 740 N N . ARG A 1 90 ? -4.345 -5.375 2.144 1.00 83.00 90 ARG A N 1
ATOM 741 C CA . ARG A 1 90 ? -4.398 -5.647 0.699 1.00 83.00 90 ARG A CA 1
ATOM 742 C C . ARG A 1 90 ? -3.165 -5.097 -0.022 1.00 83.00 90 ARG A C 1
ATOM 744 O O . ARG A 1 90 ? -2.632 -5.758 -0.906 1.00 83.00 90 ARG A O 1
ATOM 751 N N . LEU A 1 91 ? -2.673 -3.929 0.393 1.00 83.81 91 LEU A N 1
ATOM 752 C CA . LEU A 1 91 ? -1.416 -3.359 -0.098 1.00 83.81 91 LEU A CA 1
ATOM 753 C C . LEU A 1 91 ? -0.222 -4.287 0.182 1.00 83.81 91 LEU A C 1
ATOM 755 O O . LEU A 1 91 ? 0.599 -4.509 -0.705 1.00 83.81 91 LEU A O 1
ATOM 759 N N . LEU A 1 92 ? -0.142 -4.868 1.384 1.00 84.94 92 LEU A N 1
ATOM 760 C CA . LEU A 1 92 ? 0.907 -5.832 1.734 1.00 84.94 92 LEU A CA 1
ATOM 761 C C . LEU A 1 92 ? 0.795 -7.140 0.936 1.00 84.94 92 LEU A C 1
ATOM 763 O O . LEU A 1 92 ? 1.821 -7.699 0.557 1.00 84.94 92 LEU A O 1
ATOM 767 N N . ASP A 1 93 ? -0.418 -7.615 0.641 1.00 82.69 93 ASP A N 1
ATOM 768 C CA . ASP A 1 93 ? -0.615 -8.785 -0.225 1.00 82.69 93 ASP A CA 1
ATOM 769 C C . ASP A 1 93 ? -0.120 -8.528 -1.656 1.00 82.69 93 ASP A C 1
ATOM 771 O O . ASP A 1 93 ? 0.548 -9.379 -2.244 1.00 82.69 93 ASP A O 1
ATOM 775 N N . ILE A 1 94 ? -0.379 -7.332 -2.194 1.00 80.44 94 ILE A N 1
ATOM 776 C CA . ILE A 1 94 ? 0.137 -6.900 -3.500 1.00 80.44 94 ILE A CA 1
ATOM 777 C C . ILE A 1 94 ? 1.670 -6.841 -3.476 1.00 80.44 94 ILE A C 1
ATOM 779 O O . ILE A 1 94 ? 2.324 -7.372 -4.374 1.00 80.44 94 ILE A O 1
ATOM 783 N N . LEU A 1 95 ? 2.260 -6.242 -2.439 1.00 81.88 95 LEU A N 1
ATOM 784 C CA . LEU A 1 95 ? 3.715 -6.191 -2.280 1.00 81.88 95 LEU A CA 1
ATOM 785 C C . LEU A 1 95 ? 4.335 -7.590 -2.218 1.00 81.88 95 LEU A C 1
ATOM 787 O O . LEU A 1 95 ? 5.345 -7.841 -2.871 1.00 81.88 95 LEU A O 1
ATOM 791 N N . ASP A 1 96 ? 3.721 -8.512 -1.478 1.00 82.75 96 ASP A N 1
ATOM 792 C CA . ASP A 1 96 ? 4.196 -9.892 -1.380 1.00 82.75 96 ASP A CA 1
ATOM 793 C C . ASP A 1 96 ? 4.097 -10.655 -2.704 1.00 82.75 96 ASP A C 1
ATOM 795 O O . ASP A 1 96 ? 4.923 -11.532 -2.963 1.00 82.75 96 ASP A O 1
ATOM 799 N N . PHE A 1 97 ? 3.117 -10.321 -3.547 1.00 78.88 97 PHE A N 1
ATOM 800 C CA . PHE A 1 97 ? 2.961 -10.908 -4.875 1.00 78.88 97 PHE A CA 1
ATOM 801 C C . PHE A 1 97 ? 4.034 -10.424 -5.862 1.00 78.88 97 PHE A C 1
ATOM 803 O O . PHE A 1 97 ? 4.564 -11.234 -6.622 1.00 78.88 97 PHE A O 1
ATOM 810 N N . TYR A 1 98 ? 4.366 -9.127 -5.851 1.00 72.81 98 TYR A N 1
ATOM 811 C CA . TYR A 1 98 ? 5.277 -8.523 -6.836 1.00 72.81 98 TYR A CA 1
ATOM 812 C C . TYR A 1 98 ? 6.746 -8.482 -6.406 1.00 72.81 98 TYR A C 1
ATOM 814 O O . TYR A 1 98 ? 7.623 -8.749 -7.224 1.00 72.81 98 TYR A O 1
ATOM 822 N N . VAL A 1 99 ? 7.026 -8.141 -5.148 1.00 76.56 99 VAL A N 1
ATOM 823 C CA . VAL A 1 99 ? 8.399 -8.004 -4.617 1.00 76.56 99 VAL A CA 1
ATOM 824 C C . VAL A 1 99 ? 8.846 -9.277 -3.898 1.00 76.56 99 VAL A C 1
ATOM 826 O O . VAL A 1 99 ? 10.036 -9.566 -3.803 1.00 76.56 99 VAL A O 1
ATOM 829 N N . GLY A 1 100 ? 7.886 -10.080 -3.442 1.00 78.00 100 GLY A N 1
ATOM 830 C CA . GLY A 1 100 ? 8.122 -11.293 -2.672 1.00 78.00 100 GLY A CA 1
ATOM 831 C C . GLY A 1 100 ? 7.743 -11.124 -1.205 1.00 78.00 100 GLY A C 1
ATOM 832 O O . GLY A 1 100 ? 7.580 -10.013 -0.696 1.00 78.00 100 GLY A O 1
ATOM 833 N N . LYS A 1 101 ? 7.582 -12.259 -0.520 1.00 78.56 101 LYS A N 1
ATOM 834 C CA . LYS A 1 101 ? 7.170 -12.301 0.887 1.00 78.56 101 LYS A CA 1
ATOM 835 C C . LYS A 1 101 ? 8.201 -11.602 1.766 1.00 78.56 101 LYS A C 1
ATOM 837 O O . LYS A 1 101 ? 9.338 -12.060 1.854 1.00 78.56 101 LYS A O 1
ATOM 842 N N . GLY A 1 102 ? 7.782 -10.532 2.429 1.00 76.50 102 GLY A N 1
ATOM 843 C CA . GLY A 1 102 ? 8.595 -9.825 3.418 1.00 76.50 102 GLY A CA 1
ATOM 844 C C . GLY A 1 102 ? 7.977 -9.869 4.809 1.00 76.50 102 GLY A C 1
ATOM 845 O O . GLY A 1 102 ? 6.893 -10.420 5.013 1.00 76.50 102 GLY A O 1
ATOM 846 N N . GLU A 1 103 ? 8.662 -9.254 5.770 1.00 80.12 103 GLU A N 1
ATOM 847 C CA . GLU A 1 103 ? 8.106 -9.068 7.108 1.00 80.12 103 GLU A CA 1
ATOM 848 C C . GLU A 1 103 ? 6.816 -8.239 7.028 1.00 80.12 103 GLU A C 1
ATOM 850 O O . GLU A 1 103 ? 6.652 -7.373 6.162 1.00 80.12 103 GLU A O 1
ATOM 855 N N . ARG A 1 104 ? 5.855 -8.560 7.892 1.00 82.31 104 ARG A N 1
ATOM 856 C CA . ARG A 1 104 ? 4.587 -7.840 8.006 1.00 82.31 104 ARG A CA 1
ATOM 857 C C . ARG A 1 104 ? 4.422 -7.405 9.458 1.00 82.31 104 ARG A C 1
ATOM 859 O O . ARG A 1 104 ? 4.771 -8.185 10.345 1.00 82.31 104 ARG A O 1
ATOM 866 N N . PRO A 1 105 ? 3.841 -6.227 9.726 1.00 81.62 105 PRO A N 1
ATOM 867 C CA . PRO A 1 105 ? 3.580 -5.817 11.095 1.00 81.62 105 PRO A CA 1
ATOM 868 C C . PRO A 1 105 ? 2.619 -6.786 11.799 1.00 81.62 105 PRO A C 1
ATOM 870 O O . PRO A 1 105 ? 1.567 -7.130 11.251 1.00 81.62 105 PRO A O 1
ATOM 873 N N . ASP A 1 106 ? 2.905 -7.145 13.053 1.00 78.50 106 ASP A N 1
ATOM 874 C CA . ASP A 1 106 ? 2.082 -8.072 13.851 1.00 78.50 106 ASP A CA 1
ATOM 875 C C . ASP A 1 106 ? 0.616 -7.638 13.984 1.00 78.50 106 ASP A C 1
ATOM 877 O O . ASP A 1 106 ? -0.285 -8.458 14.163 1.00 78.50 106 ASP A O 1
ATOM 881 N N . TRP A 1 107 ? 0.353 -6.333 13.897 1.00 81.25 107 TRP A N 1
ATOM 882 C CA . TRP A 1 107 ? -0.995 -5.782 14.002 1.00 81.25 107 TRP A CA 1
ATOM 883 C C . TRP A 1 107 ? -1.872 -6.070 12.776 1.00 81.25 107 TRP A C 1
ATOM 885 O O . TRP A 1 107 ? -3.092 -5.983 12.901 1.00 81.25 107 TRP A O 1
ATOM 895 N N . VAL A 1 108 ? -1.279 -6.418 11.628 1.00 76.25 108 VAL A N 1
ATOM 896 C CA . VAL A 1 108 ? -2.001 -6.813 10.406 1.00 76.25 108 VAL A CA 1
ATOM 897 C C . VAL A 1 108 ? -2.373 -8.293 10.438 1.00 76.25 108 VAL A C 1
ATOM 899 O O . VAL A 1 108 ? -3.464 -8.660 10.016 1.00 76.25 108 VAL A O 1
ATOM 902 N N . ASN A 1 109 ? -1.496 -9.138 10.987 1.00 63.38 109 ASN A N 1
ATOM 903 C CA . ASN A 1 109 ? -1.723 -10.584 11.103 1.00 63.38 109 ASN A CA 1
ATOM 904 C C . ASN A 1 109 ? -2.714 -10.956 12.216 1.00 63.38 109 ASN A C 1
ATOM 906 O O . ASN A 1 109 ? -3.124 -12.110 12.318 1.00 63.38 109 ASN A O 1
ATOM 910 N N . LYS A 1 110 ? -3.128 -9.989 13.043 1.00 53.78 110 LYS A N 1
ATOM 911 C CA . LYS A 1 110 ? -4.283 -10.145 13.927 1.00 53.78 110 LYS A CA 1
ATOM 912 C C . LYS A 1 110 ? -5.563 -10.059 13.099 1.00 53.78 110 LYS A C 1
ATOM 914 O O . LYS A 1 110 ? -6.269 -9.055 13.129 1.00 53.78 110 LYS A O 1
ATOM 919 N N . THR A 1 111 ? -5.872 -11.127 12.369 1.00 43.84 111 THR A N 1
ATOM 920 C CA . THR A 1 111 ? -7.270 -11.461 12.105 1.00 43.84 111 THR A CA 1
ATOM 921 C C . THR A 1 111 ? -7.938 -11.601 13.466 1.00 43.84 111 THR A C 1
ATOM 923 O O . THR A 1 111 ? -7.554 -12.461 14.260 1.00 43.84 111 THR A O 1
ATOM 926 N N . ASP A 1 112 ?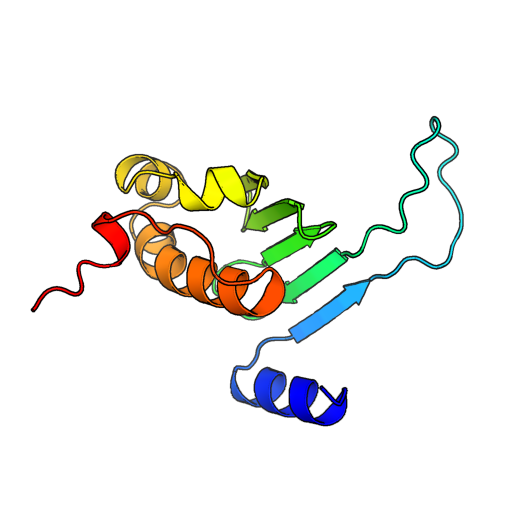 -8.855 -10.687 13.774 1.00 41.31 112 ASP A N 1
ATOM 927 C CA . ASP A 1 112 ? -9.793 -10.867 14.875 1.00 41.31 112 ASP A CA 1
ATOM 928 C C . ASP A 1 112 ? -10.474 -12.228 14.645 1.00 41.31 112 ASP A C 1
ATOM 930 O O . ASP A 1 112 ? -11.066 -12.447 13.589 1.00 41.31 112 ASP A O 1
ATOM 934 N N . ASN A 1 113 ? -10.199 -13.134 15.585 1.00 34.25 113 ASN A N 1
ATOM 935 C CA . ASN A 1 113 ? -10.731 -14.477 15.828 1.00 34.25 113 ASN A CA 1
ATOM 936 C C . ASN A 1 113 ? -11.964 -14.914 15.013 1.00 34.25 113 ASN A C 1
ATOM 938 O O . ASN A 1 113 ? -13.018 -14.249 15.136 1.00 34.25 113 ASN A O 1
#

Secondary structure (DSSP, 8-state):
--HHHHHHHHHHHT-EEEEEE--------SS-----EEEEEESSSS-EEEETTTEEEETTEEEEHHHHTT--HHHHHHHHHHHHHHHHHHHHHHHHHHT------HHHH----